Protein AF-A0A6H9UVW1-F1 (afdb_monomer_lite)

Foldseek 3Di:
DKFKAFPVPRDTFFDQAAEDADWPDDPPPPLDQDPVNDLFAEARDDARYKYQFPDDAPDQDPLQATGRWIKHQPVRTPQKDFDPPCVQFDADATGQLNSDQGIAHPVRHRFWRAHGGSRHHGIITGHCVGMDIDDDD

Secondary structure (DSSP, 8-state):
-EEEEETTT--B-BS-BEEESSPPPPP----PPPTT---S--BSS-TTEEEE--SPTT-B-TT--B-SEEEE-GGGB-S-EE-S-GGGG--SSS--STTS--EE-TTS-EEEEEE--TTS-BEEEEETTTEEEEE--

Organism: NCBI:txid2615112

pLDDT: mean 85.27, std 13.57, range [50.69, 97.69]

Radius of gyration: 14.16 Å; chains: 1; bounding box: 34×30×39 Å

Sequence (137 aa):
MNVLRCTACGRRLTEPVRLLDEMPGFPPADWLPDPGGNRQGPPSVPRGTYVADPLPHGTYTADSLPHGTYVLHPDDVVDIAPHSDVQRLLGCCGPSGHNGINHVCPCGAEVAIVTADCCSRYETRLVRDAVRAEAAP

Structure (mmCIF, N/CA/C/O backbone):
data_AF-A0A6H9UVW1-F1
#
_entry.id   AF-A0A6H9UVW1-F1
#
loop_
_atom_site.group_PDB
_atom_site.id
_atom_site.type_symbol
_atom_site.label_atom_id
_atom_site.label_alt_id
_atom_site.label_comp_id
_atom_site.label_asym_id
_atom_site.label_entity_id
_atom_site.label_seq_id
_atom_site.pdbx_PDB_ins_code
_atom_site.Cartn_x
_atom_site.Cartn_y
_atom_site.Cartn_z
_atom_site.occupancy
_atom_site.B_iso_or_equiv
_atom_site.auth_seq_id
_atom_site.auth_comp_id
_atom_site.auth_asym_id
_atom_site.auth_atom_id
_atom_site.pdbx_PDB_model_num
ATOM 1 N N . MET A 1 1 ? 9.181 -8.316 13.646 1.00 89.06 1 MET A N 1
ATOM 2 C CA . MET A 1 1 ? 8.316 -8.295 12.446 1.00 89.06 1 MET A CA 1
ATOM 3 C C . MET A 1 1 ? 7.126 -7.418 12.759 1.00 89.06 1 MET A C 1
ATOM 5 O O . MET A 1 1 ? 6.743 -7.376 13.921 1.00 89.06 1 MET A O 1
ATOM 9 N N . ASN A 1 2 ? 6.563 -6.739 11.766 1.00 94.75 2 ASN A N 1
ATOM 10 C CA . AS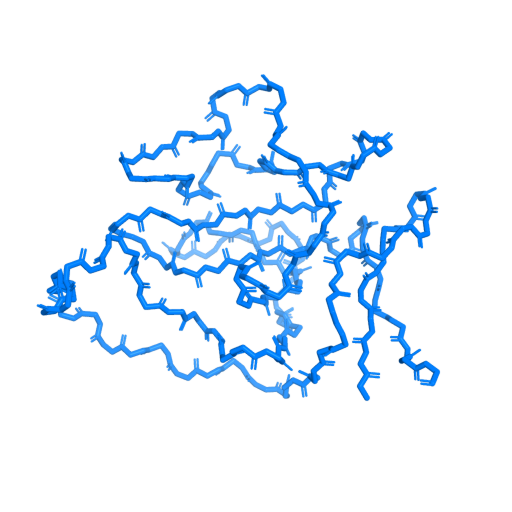N A 1 2 ? 5.425 -5.846 11.940 1.00 94.75 2 ASN A CA 1
ATOM 11 C C . ASN A 1 2 ? 4.260 -6.293 11.061 1.00 94.75 2 ASN A C 1
ATOM 13 O O . ASN A 1 2 ? 4.458 -6.882 10.003 1.00 94.75 2 ASN A O 1
ATOM 17 N N . VAL A 1 3 ? 3.046 -6.001 11.503 1.00 96.31 3 VAL A N 1
ATOM 18 C CA . VAL A 1 3 ? 1.821 -6.171 10.728 1.00 96.31 3 VAL A CA 1
ATOM 19 C C . VAL A 1 3 ? 1.203 -4.797 10.545 1.00 96.31 3 VAL A C 1
ATOM 21 O O . VAL A 1 3 ? 1.008 -4.067 11.518 1.00 96.31 3 VAL A O 1
ATOM 24 N N . LEU A 1 4 ? 0.898 -4.434 9.302 1.00 96.19 4 LEU A N 1
ATOM 25 C CA . LEU A 1 4 ? 0.247 -3.168 9.008 1.00 96.19 4 LEU A CA 1
ATOM 26 C C . LEU A 1 4 ? -1.266 -3.368 9.042 1.00 96.19 4 LEU A C 1
ATOM 28 O O . LEU A 1 4 ? -1.805 -4.321 8.471 1.00 96.19 4 LEU A O 1
ATOM 32 N N . ARG A 1 5 ? -1.957 -2.483 9.760 1.00 97.56 5 ARG A N 1
ATOM 33 C CA . ARG A 1 5 ? -3.400 -2.568 9.991 1.00 97.56 5 ARG A CA 1
ATOM 34 C C . ARG A 1 5 ? -4.107 -1.288 9.602 1.00 97.56 5 ARG A C 1
ATOM 36 O O . ARG A 1 5 ? -3.604 -0.195 9.853 1.00 97.56 5 ARG A O 1
ATOM 43 N N . CYS A 1 6 ? -5.318 -1.440 9.083 1.00 97.38 6 CYS A N 1
ATOM 44 C CA . CYS A 1 6 ? -6.237 -0.333 8.877 1.00 97.38 6 CYS A CA 1
ATOM 45 C C . CYS A 1 6 ? -6.546 0.346 10.220 1.00 97.38 6 CYS A C 1
ATOM 47 O O . CYS A 1 6 ? -6.966 -0.315 11.174 1.00 97.38 6 CYS A O 1
ATOM 49 N N . THR A 1 7 ? -6.381 1.665 10.298 1.00 96.69 7 THR A N 1
ATOM 50 C CA . THR A 1 7 ? -6.671 2.436 11.514 1.00 96.69 7 THR A CA 1
ATOM 51 C C . THR A 1 7 ? -8.168 2.505 11.805 1.00 96.69 7 THR A C 1
ATOM 53 O O . THR A 1 7 ? -8.546 2.498 12.974 1.00 96.69 7 THR A O 1
ATOM 56 N N . ALA A 1 8 ? -9.010 2.479 10.765 1.00 96.50 8 ALA A N 1
ATOM 57 C CA . ALA A 1 8 ? -10.463 2.587 10.884 1.00 96.50 8 ALA A CA 1
ATOM 58 C C . ALA A 1 8 ? -11.143 1.318 11.430 1.00 96.50 8 ALA A C 1
ATOM 60 O O . ALA A 1 8 ? -12.084 1.421 12.209 1.00 96.50 8 ALA A O 1
ATOM 61 N N . CYS A 1 9 ? -10.692 0.121 11.032 1.00 96.75 9 CYS A N 1
ATOM 62 C CA . CYS A 1 9 ? -11.343 -1.140 11.429 1.00 96.75 9 CYS A CA 1
ATOM 63 C C . CYS A 1 9 ? -10.417 -2.175 12.088 1.00 96.75 9 CYS A C 1
ATOM 65 O O . CYS A 1 9 ? -10.879 -3.238 12.493 1.00 96.75 9 CYS A O 1
ATOM 67 N N . GLY A 1 10 ? -9.108 -1.914 12.173 1.00 95.25 10 GLY A N 1
ATOM 68 C CA . GLY A 1 10 ? -8.124 -2.836 12.757 1.00 95.25 10 GLY A CA 1
ATOM 69 C C . GLY A 1 10 ? -7.796 -4.065 11.899 1.00 95.25 10 GLY A C 1
ATOM 70 O O . GLY A 1 10 ? -7.020 -4.927 12.330 1.00 95.25 10 GLY A O 1
ATOM 71 N N . ARG A 1 11 ? -8.361 -4.166 10.687 1.00 95.94 11 ARG A N 1
ATOM 72 C CA . ARG A 1 11 ? -8.075 -5.270 9.768 1.00 95.94 11 ARG A CA 1
ATOM 73 C C . ARG A 1 11 ? -6.601 -5.274 9.391 1.00 95.94 11 ARG A C 1
ATOM 75 O O . ARG A 1 11 ? -6.007 -4.231 9.130 1.00 95.94 11 ARG A O 1
ATOM 82 N N . ARG A 1 12 ? -6.032 -6.471 9.394 1.00 96.00 12 ARG A N 1
ATOM 83 C CA . ARG A 1 12 ? -4.689 -6.752 8.908 1.00 96.00 12 ARG A CA 1
ATOM 84 C C . ARG A 1 12 ? -4.656 -6.554 7.397 1.00 96.00 12 ARG A C 1
ATOM 86 O O . ARG A 1 12 ? -5.480 -7.137 6.711 1.00 96.00 12 ARG A O 1
ATOM 93 N N . LEU A 1 13 ? -3.725 -5.731 6.929 1.00 96.56 13 LEU A N 1
ATOM 94 C CA . LEU A 1 13 ? -3.535 -5.419 5.513 1.00 96.56 13 LEU A CA 1
ATOM 95 C C . LEU A 1 13 ? -2.252 -6.030 4.952 1.00 96.56 13 LEU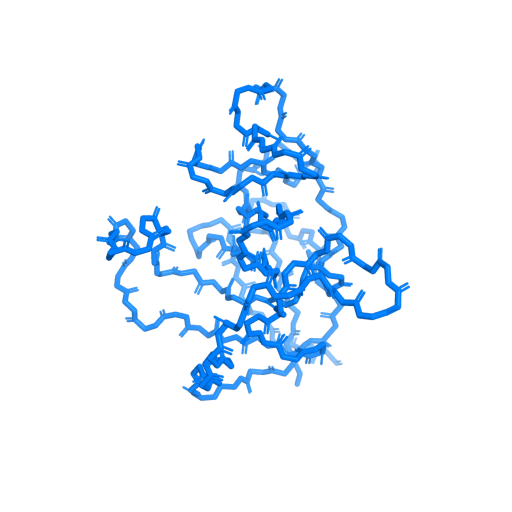 A C 1
ATOM 97 O O . LEU A 1 13 ? -1.987 -5.901 3.767 1.00 96.56 13 LEU A O 1
ATOM 101 N N . THR A 1 14 ? -1.421 -6.656 5.785 1.00 96.50 14 THR A N 1
ATOM 102 C CA . THR A 1 14 ? -0.185 -7.302 5.334 1.00 96.50 14 THR A CA 1
ATOM 103 C C . THR A 1 14 ? 0.056 -8.611 6.064 1.00 96.50 14 THR A C 1
ATOM 105 O O . THR A 1 14 ? -0.317 -8.770 7.235 1.00 96.50 14 THR A O 1
ATOM 108 N N . GLU A 1 15 ? 0.783 -9.517 5.417 1.00 92.75 15 GLU A N 1
ATOM 109 C CA . GLU A 1 15 ? 1.519 -10.556 6.139 1.00 92.75 15 GLU A CA 1
ATOM 110 C C . GLU A 1 15 ? 2.595 -9.922 7.064 1.00 92.75 15 GLU A C 1
ATOM 112 O O . GLU A 1 15 ? 2.809 -8.702 7.005 1.00 92.75 15 GLU A O 1
ATOM 117 N N . PRO A 1 16 ? 3.235 -10.652 8.006 1.00 94.38 16 PRO A N 1
ATOM 118 C CA . PRO A 1 16 ? 4.256 -10.057 8.859 1.00 94.38 16 PRO A CA 1
ATOM 119 C C . PRO A 1 16 ? 5.452 -9.648 7.995 1.00 94.38 16 PRO A C 1
ATOM 121 O O . PRO A 1 16 ? 6.083 -10.489 7.358 1.00 94.38 16 PRO A O 1
ATOM 124 N N . VAL A 1 17 ? 5.785 -8.362 8.008 1.00 96.31 17 VAL A N 1
ATOM 125 C CA . VAL A 1 17 ? 6.851 -7.759 7.200 1.00 96.31 17 VAL A CA 1
ATOM 126 C C . VAL A 1 17 ? 7.933 -7.143 8.083 1.00 96.31 17 VAL A C 1
ATOM 128 O O . VAL A 1 17 ? 7.691 -6.716 9.216 1.00 96.31 17 VAL A O 1
ATOM 131 N N . ARG A 1 18 ? 9.170 -7.123 7.592 1.00 96.56 18 ARG A N 1
ATOM 132 C CA . ARG A 1 18 ? 10.323 -6.535 8.280 1.00 96.56 18 ARG A CA 1
ATOM 133 C C . ARG A 1 18 ? 10.524 -5.088 7.835 1.00 96.56 18 ARG A C 1
ATOM 135 O O . ARG A 1 18 ? 10.582 -4.831 6.638 1.00 96.56 18 ARG A O 1
ATOM 142 N N . LEU A 1 19 ? 10.679 -4.169 8.786 1.00 95.75 19 LEU A N 1
ATOM 143 C CA . LEU A 1 19 ? 11.066 -2.791 8.480 1.00 95.75 19 LEU A CA 1
ATOM 144 C C . LEU A 1 19 ? 12.507 -2.757 7.955 1.00 95.75 19 LEU A C 1
ATOM 146 O O . LEU A 1 19 ? 13.385 -3.395 8.537 1.00 95.75 19 LEU A O 1
ATOM 150 N N . LEU A 1 20 ? 12.727 -2.017 6.874 1.00 94.00 20 LEU A N 1
ATOM 151 C CA . LEU A 1 20 ? 14.045 -1.609 6.399 1.00 94.00 20 LEU A CA 1
ATOM 152 C C . LEU A 1 20 ? 14.282 -0.144 6.770 1.00 94.00 20 LEU A C 1
ATOM 154 O O . LEU A 1 20 ? 13.366 0.675 6.664 1.00 94.00 20 LEU A O 1
ATOM 158 N N . ASP A 1 21 ? 15.511 0.166 7.177 1.00 88.81 21 ASP A N 1
ATOM 159 C CA . ASP A 1 21 ? 15.903 1.522 7.578 1.00 88.81 21 ASP A CA 1
ATOM 160 C C . ASP A 1 21 ? 15.984 2.473 6.376 1.00 88.81 21 ASP A C 1
ATOM 162 O O . ASP A 1 21 ? 15.659 3.653 6.486 1.00 88.81 21 ASP A O 1
ATOM 166 N N . GLU A 1 22 ? 16.371 1.946 5.213 1.00 87.00 22 GLU A N 1
ATOM 167 C CA . GLU A 1 22 ? 16.559 2.714 3.986 1.00 87.00 22 GLU A CA 1
ATOM 168 C C . GLU A 1 22 ? 15.860 2.051 2.799 1.00 87.00 22 GLU A C 1
ATOM 170 O O . GLU A 1 22 ? 15.726 0.825 2.721 1.00 87.00 22 GLU A O 1
ATOM 175 N N . MET A 1 23 ? 15.424 2.886 1.853 1.00 84.69 23 MET A N 1
ATOM 176 C CA . MET A 1 23 ? 14.906 2.417 0.574 1.00 84.69 23 MET A CA 1
ATOM 177 C C . MET A 1 23 ? 16.039 1.747 -0.212 1.00 84.69 23 MET A C 1
ATOM 179 O O . MET A 1 23 ? 17.070 2.390 -0.432 1.00 84.69 23 MET A O 1
ATOM 183 N N . PRO A 1 24 ? 15.868 0.499 -0.679 1.00 83.56 24 PRO A N 1
ATOM 184 C CA . PRO A 1 24 ? 16.823 -0.113 -1.586 1.00 83.56 24 PRO A CA 1
ATOM 185 C C . PRO A 1 24 ? 17.035 0.764 -2.822 1.00 83.56 24 PRO A C 1
ATOM 187 O O . PRO A 1 24 ? 16.098 1.381 -3.337 1.00 83.56 24 PRO A O 1
ATOM 190 N N . GLY A 1 25 ? 18.270 0.802 -3.321 1.00 74.25 25 GLY A N 1
ATOM 191 C CA . GLY A 1 25 ? 18.551 1.436 -4.603 1.00 74.25 25 GLY A CA 1
ATOM 192 C C . GLY A 1 25 ? 17.673 0.810 -5.683 1.00 74.25 25 GLY A C 1
ATOM 193 O O . GLY A 1 25 ? 17.678 -0.408 -5.859 1.00 74.25 25 GLY A O 1
ATOM 194 N N . PHE A 1 26 ? 16.902 1.638 -6.387 1.00 66.31 26 PHE A N 1
ATOM 195 C CA . PHE A 1 26 ? 16.088 1.149 -7.490 1.00 66.31 26 PHE A CA 1
ATOM 196 C C . PHE A 1 26 ? 17.027 0.684 -8.610 1.00 66.31 26 PHE A C 1
ATOM 198 O O . PHE A 1 26 ? 17.936 1.444 -8.970 1.00 66.31 26 PHE A O 1
ATOM 205 N N . PRO A 1 27 ? 16.865 -0.541 -9.144 1.00 60.53 27 PRO A N 1
ATOM 206 C CA . PRO A 1 27 ? 17.717 -1.000 -10.226 1.00 60.53 27 PRO A CA 1
ATOM 207 C C . PRO A 1 27 ? 17.599 -0.026 -11.408 1.00 60.53 27 PRO A C 1
ATOM 209 O O . PRO A 1 27 ? 16.506 0.493 -11.660 1.00 60.53 27 PRO A O 1
ATOM 212 N N . PRO A 1 28 ? 18.701 0.265 -12.123 1.00 55.44 28 PRO A N 1
ATOM 213 C CA . PRO A 1 28 ? 18.626 1.059 -13.338 1.00 55.44 28 PRO A CA 1
ATOM 214 C C . PRO A 1 28 ? 17.681 0.340 -14.297 1.00 55.44 28 PRO A C 1
ATOM 216 O O . PRO A 1 28 ? 17.967 -0.769 -14.740 1.00 55.44 28 PRO A O 1
ATOM 219 N N . ALA A 1 29 ? 16.524 0.944 -14.550 1.00 54.44 29 ALA A N 1
ATOM 220 C CA . ALA A 1 29 ? 15.536 0.366 -15.434 1.00 54.44 29 ALA A CA 1
ATOM 221 C C . ALA A 1 29 ? 16.073 0.454 -16.867 1.00 54.44 29 ALA A C 1
ATOM 223 O O . ALA A 1 29 ? 16.076 1.518 -17.482 1.00 54.44 29 ALA A O 1
ATOM 224 N N . ASP A 1 30 ? 16.527 -0.674 -17.399 1.00 55.25 30 ASP A N 1
ATOM 225 C CA . ASP A 1 30 ? 16.636 -0.884 -18.841 1.00 55.25 30 ASP A CA 1
ATOM 226 C C . ASP A 1 30 ? 15.243 -1.008 -19.492 1.00 55.25 30 ASP A C 1
ATOM 228 O O . ASP A 1 30 ? 15.145 -1.029 -20.718 1.00 55.25 30 ASP A O 1
ATOM 232 N N . TRP A 1 31 ? 14.170 -1.033 -18.676 1.00 56.16 31 TRP A N 1
ATOM 233 C CA . TRP A 1 31 ? 12.757 -1.183 -19.061 1.00 56.16 31 TRP A CA 1
ATOM 234 C C . TRP A 1 31 ? 12.531 -2.353 -20.021 1.00 56.16 31 TRP A C 1
ATOM 236 O O . TRP A 1 31 ? 11.544 -2.388 -20.760 1.00 56.16 31 TRP A O 1
ATOM 246 N N . LEU A 1 32 ? 13.462 -3.308 -20.026 1.00 51.72 32 LEU A N 1
ATOM 247 C CA . LEU A 1 32 ? 13.351 -4.501 -20.828 1.00 51.72 32 LEU A CA 1
ATOM 248 C C . LEU A 1 32 ? 12.255 -5.356 -20.188 1.00 51.72 32 LEU A C 1
ATOM 250 O O . LEU A 1 32 ? 12.281 -5.566 -18.972 1.00 51.72 32 LEU A O 1
ATOM 254 N N . PRO A 1 33 ? 11.271 -5.831 -20.973 1.00 51.66 33 PRO A N 1
ATOM 255 C CA . PRO A 1 33 ? 10.337 -6.819 -20.471 1.00 51.66 33 PRO A CA 1
ATOM 256 C C . PRO A 1 33 ? 11.141 -7.983 -19.901 1.00 51.66 33 PRO A C 1
ATOM 258 O O . PRO A 1 33 ? 12.112 -8.423 -20.524 1.00 51.66 33 PRO A O 1
ATOM 261 N N . ASP A 1 34 ? 10.750 -8.450 -18.715 1.00 53.47 34 ASP A N 1
ATOM 262 C CA . ASP A 1 34 ? 11.367 -9.615 -18.092 1.00 53.47 34 ASP A CA 1
ATOM 263 C C . ASP A 1 34 ? 11.493 -10.737 -19.144 1.00 53.47 34 ASP A C 1
ATOM 265 O O . ASP A 1 34 ? 10.493 -11.065 -19.794 1.00 53.47 34 ASP A O 1
ATOM 269 N N . PRO A 1 35 ? 12.685 -11.336 -19.343 1.00 50.69 35 PRO A N 1
ATOM 270 C CA . PRO A 1 35 ? 12.862 -12.465 -20.254 1.00 50.69 35 PRO A CA 1
ATOM 271 C C . PRO A 1 35 ? 11.913 -13.638 -19.959 1.00 50.69 35 PRO A C 1
ATOM 273 O O . PRO A 1 35 ? 11.632 -14.435 -20.854 1.00 50.69 35 PRO A O 1
ATOM 276 N N . GLY A 1 36 ? 11.400 -13.737 -18.725 1.00 57.22 36 GLY A N 1
ATOM 277 C CA . GLY A 1 36 ? 10.357 -14.679 -18.304 1.00 57.22 36 GLY A CA 1
ATOM 278 C C . GLY A 1 36 ? 8.928 -14.323 -18.742 1.00 57.22 36 GLY A C 1
ATOM 279 O O . GLY A 1 36 ? 8.005 -15.099 -18.494 1.00 57.22 36 GLY A O 1
ATOM 280 N N . GLY A 1 37 ? 8.723 -13.185 -19.412 1.00 57.78 37 GLY A N 1
ATOM 281 C CA . GLY A 1 37 ? 7.422 -12.704 -19.877 1.00 57.78 37 GLY A CA 1
ATOM 282 C C . GLY A 1 37 ? 6.609 -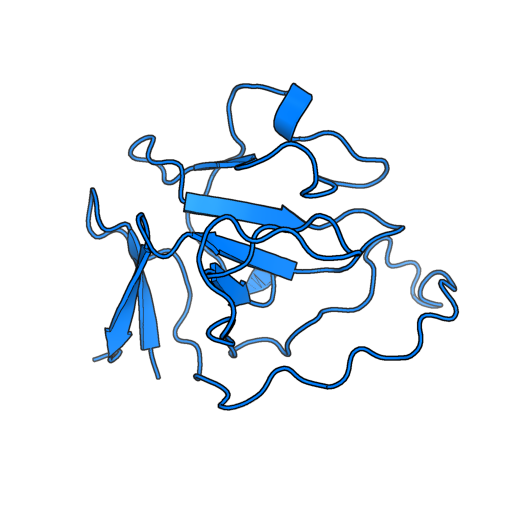11.955 -18.819 1.00 57.78 37 GLY A C 1
ATOM 283 O O . GLY A 1 37 ? 5.427 -11.682 -19.057 1.00 57.78 37 GLY A O 1
ATOM 284 N N . ASN A 1 38 ? 7.197 -11.622 -17.662 1.00 60.66 38 ASN A N 1
ATOM 285 C CA . ASN A 1 38 ? 6.490 -10.861 -16.642 1.00 60.66 38 ASN A CA 1
ATOM 286 C C . ASN A 1 38 ? 6.192 -9.431 -17.130 1.00 60.66 38 ASN A C 1
ATOM 288 O O . ASN A 1 38 ? 7.059 -8.724 -17.643 1.00 60.66 38 ASN A O 1
ATOM 292 N N . ARG A 1 39 ? 4.936 -9.003 -16.970 1.00 66.00 39 ARG A N 1
ATOM 293 C CA . ARG A 1 39 ? 4.441 -7.673 -17.369 1.00 66.00 39 ARG A CA 1
ATOM 294 C C . ARG A 1 39 ? 4.502 -6.665 -16.221 1.00 66.00 39 ARG A C 1
ATOM 296 O O . ARG A 1 39 ? 3.778 -5.682 -16.243 1.00 66.00 39 ARG A O 1
ATOM 303 N N . GLN A 1 40 ? 5.278 -6.941 -15.185 1.00 74.12 40 GLN A N 1
ATOM 304 C CA . GLN A 1 40 ? 5.408 -6.089 -14.009 1.00 74.12 40 GLN A CA 1
ATOM 305 C C . GLN A 1 40 ? 6.793 -5.453 -14.042 1.00 74.12 40 GLN A C 1
ATOM 307 O O . GLN A 1 40 ? 7.769 -6.133 -14.360 1.00 74.12 40 GLN A O 1
ATOM 312 N N . GLY A 1 41 ? 6.888 -4.165 -13.714 1.00 74.19 41 GLY A N 1
ATOM 313 C CA . GLY A 1 41 ? 8.194 -3.546 -13.516 1.00 74.19 41 GLY A CA 1
ATOM 314 C C . GLY A 1 41 ? 8.927 -4.096 -12.286 1.00 74.19 41 GLY A C 1
ATOM 315 O O . GLY A 1 41 ? 8.393 -4.921 -11.539 1.00 74.19 41 GLY A O 1
ATOM 316 N N . PRO A 1 42 ? 10.170 -3.657 -12.042 1.00 79.19 42 PRO A N 1
ATOM 317 C CA . PRO A 1 42 ? 10.941 -4.155 -10.914 1.00 79.19 42 PRO A CA 1
ATOM 318 C C . PRO A 1 42 ? 10.334 -3.693 -9.575 1.00 79.19 42 PRO A C 1
ATOM 320 O O . PRO A 1 42 ? 9.869 -2.548 -9.462 1.00 79.19 42 PRO A O 1
ATOM 323 N N . PRO A 1 43 ? 10.342 -4.557 -8.543 1.00 87.06 43 PRO A N 1
ATOM 324 C CA . PRO A 1 43 ? 9.843 -4.194 -7.229 1.00 87.06 43 PRO A CA 1
ATOM 325 C C . PRO A 1 43 ? 10.768 -3.200 -6.529 1.00 87.06 43 PRO A C 1
ATOM 327 O O . PRO A 1 43 ? 11.987 -3.370 -6.527 1.00 87.06 43 PRO A O 1
ATOM 330 N N . SER A 1 44 ? 10.191 -2.184 -5.885 1.00 87.00 44 SER A N 1
ATOM 331 C CA . SER A 1 44 ? 10.976 -1.192 -5.128 1.00 87.00 44 SER A CA 1
ATOM 332 C C . SER A 1 44 ? 11.554 -1.743 -3.827 1.00 87.00 44 SER A C 1
ATOM 334 O O . SER A 1 44 ? 12.593 -1.274 -3.368 1.00 87.00 44 SER A O 1
ATOM 336 N N . VAL A 1 45 ? 10.888 -2.729 -3.221 1.00 91.06 45 VAL A N 1
ATOM 337 C CA . VAL A 1 45 ? 11.355 -3.404 -2.006 1.00 91.06 45 VAL A CA 1
ATOM 338 C C . VAL A 1 45 ? 11.198 -4.925 -2.138 1.00 91.06 45 VAL A C 1
ATOM 340 O O . VAL A 1 45 ? 10.258 -5.387 -2.792 1.00 91.06 45 VAL A O 1
ATOM 343 N N . PRO A 1 46 ? 12.087 -5.730 -1.528 1.00 92.06 46 PRO A N 1
ATOM 344 C CA . PRO A 1 46 ? 11.936 -7.182 -1.489 1.00 92.06 46 PRO A CA 1
ATOM 345 C C . PRO A 1 46 ? 10.663 -7.623 -0.759 1.00 92.06 46 PRO A C 1
ATOM 347 O O . PRO A 1 46 ? 10.202 -6.959 0.172 1.00 92.06 46 PRO A O 1
ATOM 350 N N . ARG A 1 47 ? 10.155 -8.806 -1.115 1.00 94.19 47 ARG A N 1
ATOM 351 C CA . ARG A 1 47 ? 9.057 -9.462 -0.388 1.00 94.19 47 ARG A CA 1
ATOM 352 C C . ARG A 1 47 ? 9.395 -9.677 1.086 1.00 94.19 47 ARG A C 1
ATOM 354 O O . ARG A 1 47 ? 10.553 -9.902 1.446 1.00 94.19 47 ARG A O 1
ATOM 361 N N . GLY A 1 48 ? 8.375 -9.659 1.932 1.00 95.56 48 GLY A N 1
ATOM 362 C CA . GLY A 1 48 ? 8.491 -9.759 3.381 1.00 95.56 48 GLY A CA 1
ATOM 363 C C . GLY A 1 48 ? 9.111 -8.521 4.032 1.00 95.56 48 GLY A C 1
ATOM 364 O O . GLY A 1 48 ? 9.492 -8.585 5.204 1.00 95.56 48 GLY A O 1
ATOM 365 N N . THR A 1 49 ? 9.248 -7.406 3.308 1.00 95.88 49 THR A N 1
ATOM 366 C CA . THR A 1 49 ? 9.847 -6.173 3.830 1.00 95.88 49 THR A CA 1
ATOM 367 C C . THR A 1 49 ? 9.006 -4.944 3.516 1.00 95.88 49 THR A C 1
ATOM 369 O O . THR A 1 49 ? 8.191 -4.943 2.597 1.00 95.88 49 THR A O 1
ATOM 372 N N . TYR A 1 50 ? 9.194 -3.889 4.302 1.00 96.06 50 TYR A N 1
ATOM 373 C CA . TYR A 1 50 ? 8.613 -2.588 4.016 1.00 96.06 50 TYR A CA 1
ATOM 374 C C . TYR A 1 50 ? 9.561 -1.460 4.401 1.00 96.06 50 TYR A C 1
ATOM 376 O O . TYR A 1 50 ? 10.377 -1.604 5.312 1.00 96.06 50 TYR A O 1
ATOM 384 N N . VAL A 1 51 ? 9.409 -0.322 3.733 1.00 94.75 51 VAL A N 1
ATOM 385 C CA . VAL A 1 51 ? 10.128 0.918 4.038 1.00 94.75 51 VAL A CA 1
ATOM 386 C C . VAL A 1 51 ? 9.125 1.966 4.487 1.00 94.75 51 VAL A C 1
ATOM 388 O O . VAL A 1 51 ? 8.062 2.142 3.890 1.00 94.75 51 VAL A O 1
ATOM 391 N N . ALA A 1 52 ? 9.469 2.689 5.543 1.00 92.62 52 ALA A N 1
ATOM 392 C CA . ALA A 1 52 ? 8.776 3.909 5.900 1.00 92.62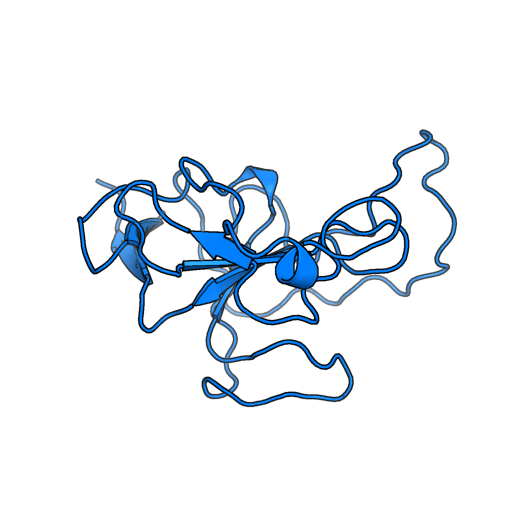 52 ALA A CA 1
ATOM 393 C C . ALA A 1 52 ? 9.354 5.062 5.055 1.00 92.62 52 ALA A C 1
ATOM 395 O O . ALA A 1 52 ? 10.415 5.577 5.382 1.00 92.62 52 ALA A O 1
ATOM 396 N N . ASP A 1 53 ? 8.648 5.488 3.997 1.00 86.75 53 ASP A N 1
ATOM 397 C CA . ASP A 1 53 ? 9.022 6.667 3.196 1.00 86.75 53 ASP A CA 1
ATOM 398 C C . ASP A 1 53 ? 9.316 7.894 4.097 1.00 86.75 53 ASP A C 1
ATOM 400 O O . ASP A 1 53 ? 8.432 8.321 4.852 1.00 86.75 53 ASP A O 1
ATOM 404 N N . PRO A 1 54 ? 10.546 8.433 4.096 1.00 78.81 54 PRO A N 1
ATOM 405 C CA . PRO A 1 54 ? 10.935 9.497 5.016 1.00 78.81 54 PRO A CA 1
ATOM 406 C C . PRO A 1 54 ? 10.327 10.857 4.654 1.00 78.81 54 PRO A C 1
ATOM 408 O O . PRO A 1 54 ? 10.310 11.755 5.497 1.00 78.81 54 PRO A O 1
ATOM 411 N N . LEU A 1 55 ? 9.845 11.037 3.421 1.00 78.62 55 LEU A N 1
ATOM 412 C CA . LEU A 1 55 ? 9.281 12.307 2.978 1.00 78.62 55 LEU A CA 1
ATOM 413 C C . LEU A 1 55 ? 7.873 12.528 3.571 1.00 78.62 55 LEU A C 1
ATOM 415 O O . LEU A 1 55 ? 7.154 11.559 3.819 1.00 78.62 55 LEU A O 1
ATOM 419 N N . PRO A 1 56 ? 7.445 13.783 3.817 1.00 66.62 56 PRO A N 1
ATOM 420 C CA . PRO A 1 56 ? 6.122 14.069 4.373 1.00 66.62 56 PRO A CA 1
ATOM 421 C C . PRO A 1 56 ? 4.975 13.613 3.464 1.00 66.62 56 PRO A C 1
ATOM 423 O O . PRO A 1 56 ? 5.090 13.658 2.235 1.00 66.62 56 PRO A O 1
ATOM 426 N N . HIS A 1 57 ? 3.841 13.253 4.074 1.00 64.69 57 HIS A N 1
ATOM 427 C CA . HIS A 1 57 ? 2.619 12.913 3.345 1.00 64.69 57 HIS A CA 1
ATOM 428 C C . HIS A 1 57 ? 2.168 14.054 2.423 1.00 64.69 57 HIS A C 1
ATOM 430 O O . HIS A 1 57 ? 2.241 15.224 2.795 1.00 64.69 57 HIS A O 1
ATOM 436 N N . GLY A 1 58 ? 1.725 13.715 1.209 1.00 59.00 58 GLY A N 1
ATOM 437 C CA . GLY A 1 58 ? 1.303 14.697 0.204 1.00 59.00 58 GLY A CA 1
ATOM 438 C C . GLY A 1 58 ? 2.448 15.422 -0.511 1.00 59.00 58 GLY A C 1
ATOM 439 O O . GLY A 1 58 ? 2.182 16.274 -1.357 1.00 59.00 58 GLY A O 1
ATOM 440 N N . THR A 1 59 ? 3.710 15.082 -0.223 1.00 61.00 59 THR A N 1
ATOM 441 C CA . THR A 1 59 ? 4.818 15.445 -1.115 1.00 61.00 59 THR A CA 1
ATOM 442 C C . THR A 1 59 ? 4.696 14.596 -2.378 1.00 61.00 59 THR A C 1
ATOM 444 O O . THR A 1 59 ? 4.487 13.388 -2.277 1.00 61.00 59 THR A O 1
ATOM 447 N N . TYR A 1 60 ? 4.853 15.220 -3.542 1.00 63.19 60 TYR A N 1
ATOM 448 C CA . TYR A 1 60 ? 4.983 14.552 -4.836 1.00 63.19 60 TYR A CA 1
ATOM 449 C C . TYR A 1 60 ? 6.358 14.927 -5.389 1.00 63.19 60 TYR A C 1
ATOM 451 O O . TYR A 1 60 ? 6.637 16.118 -5.547 1.00 63.19 60 TYR A O 1
ATOM 459 N N . THR A 1 61 ? 7.243 13.954 -5.621 1.00 62.78 61 THR A N 1
ATOM 460 C CA . THR A 1 61 ? 8.528 14.232 -6.288 1.00 62.78 61 THR A CA 1
ATOM 461 C C . THR A 1 61 ? 8.423 13.995 -7.792 1.00 62.78 61 THR A C 1
ATOM 463 O O . THR A 1 61 ? 7.325 13.900 -8.336 1.00 62.78 61 THR A O 1
ATOM 466 N N . ALA A 1 62 ? 9.555 13.962 -8.501 1.00 60.00 62 ALA A N 1
ATOM 467 C CA . ALA A 1 62 ? 9.589 13.785 -9.953 1.00 60.00 62 ALA A CA 1
ATOM 468 C C . ALA A 1 62 ? 8.895 12.491 -10.427 1.00 60.00 62 ALA A C 1
ATOM 470 O O . ALA A 1 62 ? 8.498 12.405 -11.585 1.00 60.00 62 ALA A O 1
ATOM 471 N N . ASP A 1 63 ? 8.722 11.508 -9.539 1.00 61.41 63 ASP A N 1
ATOM 472 C CA . ASP A 1 63 ? 7.976 10.273 -9.787 1.00 61.41 63 ASP A CA 1
ATOM 473 C C . ASP A 1 63 ? 6.450 10.420 -9.628 1.00 61.41 63 ASP A C 1
ATOM 475 O O . ASP A 1 63 ? 5.719 9.487 -9.942 1.00 61.41 63 ASP A O 1
ATOM 479 N N . SER A 1 64 ? 5.956 11.583 -9.184 1.00 64.44 64 SER A N 1
ATOM 480 C CA . SER A 1 64 ? 4.532 11.901 -8.972 1.00 64.44 64 SER A CA 1
ATOM 481 C C . SER A 1 64 ? 3.790 10.928 -8.049 1.00 64.44 64 SER A C 1
ATOM 483 O O . SER A 1 64 ? 2.559 10.883 -8.052 1.00 64.44 64 SER A O 1
ATOM 485 N N . LEU A 1 65 ? 4.521 10.172 -7.229 1.00 66.69 65 LEU A N 1
ATOM 486 C CA . LEU A 1 65 ? 3.943 9.288 -6.228 1.00 66.69 65 LEU A CA 1
ATOM 487 C C . LEU A 1 65 ? 3.830 10.033 -4.896 1.00 66.69 65 LEU A C 1
ATOM 489 O O . LEU A 1 65 ? 4.714 10.817 -4.546 1.00 66.69 65 LEU A O 1
ATOM 493 N N . PRO A 1 66 ? 2.757 9.805 -4.128 1.00 70.19 66 PRO A N 1
ATOM 494 C CA . PRO A 1 66 ? 2.646 10.402 -2.815 1.00 70.19 66 PRO A CA 1
ATOM 495 C C . PRO A 1 66 ? 3.638 9.752 -1.853 1.00 70.19 66 PRO A C 1
ATOM 497 O O . PRO A 1 66 ? 3.766 8.525 -1.750 1.00 70.19 66 PRO A O 1
ATOM 500 N N . HIS A 1 67 ? 4.328 10.622 -1.134 1.00 77.94 67 HIS A N 1
ATOM 501 C CA . HIS A 1 67 ? 5.259 10.263 -0.080 1.00 77.94 67 HIS A CA 1
ATOM 502 C C . HIS A 1 67 ? 4.572 10.164 1.287 1.00 77.94 67 HIS A C 1
ATOM 504 O O . HIS A 1 67 ? 3.355 10.307 1.401 1.00 77.94 67 HIS A O 1
ATOM 510 N N . GLY A 1 68 ? 5.339 9.875 2.341 1.00 83.25 68 GLY A N 1
ATOM 511 C CA . GLY A 1 68 ? 4.804 9.684 3.692 1.00 83.25 68 GLY A CA 1
ATOM 512 C C . GLY A 1 68 ? 3.997 8.399 3.836 1.00 83.25 68 GLY A C 1
ATOM 513 O O . GLY A 1 68 ? 3.102 8.314 4.672 1.00 83.25 68 GLY A O 1
ATOM 514 N N . THR A 1 69 ? 4.301 7.398 3.015 1.00 91.81 69 THR A N 1
ATOM 515 C CA . THR A 1 69 ? 3.627 6.099 2.967 1.00 91.81 69 THR A CA 1
ATOM 516 C C . THR A 1 69 ? 4.493 4.997 3.581 1.00 91.81 69 THR A C 1
ATOM 518 O O . THR A 1 69 ? 5.657 5.203 3.947 1.00 91.81 69 THR A O 1
ATOM 521 N N . TYR A 1 70 ? 3.929 3.802 3.724 1.00 94.81 70 TYR A N 1
ATOM 522 C CA . TYR A 1 70 ? 4.707 2.570 3.829 1.00 94.81 70 TYR A CA 1
ATOM 523 C C . TYR A 1 70 ? 4.811 1.951 2.442 1.00 94.81 70 TYR A C 1
ATOM 525 O O . TYR A 1 70 ? 3.783 1.733 1.810 1.00 94.81 70 TYR A O 1
ATOM 533 N N . VAL A 1 71 ? 6.024 1.702 1.961 1.00 94.06 71 VAL A N 1
ATOM 534 C CA . VAL A 1 71 ? 6.275 1.090 0.651 1.00 94.06 71 VAL A CA 1
ATOM 535 C C . VAL A 1 71 ? 6.525 -0.397 0.853 1.00 94.06 71 VAL A C 1
ATOM 537 O O . VAL A 1 71 ? 7.399 -0.768 1.636 1.00 94.06 71 VAL A O 1
ATOM 540 N N . LEU A 1 72 ? 5.742 -1.230 0.173 1.00 95.50 72 LEU A N 1
ATOM 541 C CA . LEU A 1 72 ? 5.773 -2.688 0.260 1.00 95.50 72 LEU A CA 1
ATOM 542 C C . LEU A 1 72 ? 5.822 -3.310 -1.130 1.00 95.50 72 LEU A C 1
ATOM 544 O O . LEU A 1 72 ? 5.409 -2.701 -2.122 1.00 95.50 72 LEU A O 1
ATOM 548 N N . HIS A 1 73 ? 6.252 -4.566 -1.181 1.00 94.06 73 HIS A N 1
ATOM 549 C CA . HIS A 1 73 ? 5.989 -5.404 -2.335 1.00 94.06 73 HIS A CA 1
ATOM 550 C C . HIS A 1 73 ? 4.470 -5.661 -2.422 1.00 94.06 73 HIS A C 1
ATOM 552 O O . HIS A 1 73 ? 3.872 -6.001 -1.397 1.00 94.06 73 HIS A O 1
ATOM 558 N N . PRO A 1 74 ? 3.822 -5.537 -3.598 1.00 92.44 74 PRO A N 1
ATOM 559 C CA . PRO A 1 74 ? 2.370 -5.697 -3.715 1.00 92.44 74 PRO A CA 1
ATOM 560 C C . PRO A 1 74 ? 1.848 -7.019 -3.153 1.00 92.44 74 PRO A C 1
ATOM 562 O O . PRO A 1 74 ? 0.869 -7.034 -2.419 1.00 92.44 74 PRO A O 1
ATOM 565 N N . ASP A 1 75 ? 2.553 -8.118 -3.412 1.00 92.38 75 ASP A N 1
ATOM 566 C CA . ASP A 1 75 ? 2.149 -9.443 -2.933 1.00 92.38 75 ASP A CA 1
ATOM 567 C C . ASP A 1 75 ? 2.243 -9.653 -1.407 1.00 92.38 75 ASP A C 1
ATOM 569 O O . ASP A 1 75 ? 1.797 -10.689 -0.918 1.00 92.38 75 ASP A O 1
ATOM 573 N N . ASP A 1 76 ? 2.845 -8.728 -0.652 1.00 95.75 76 ASP A N 1
ATOM 574 C CA . ASP A 1 76 ? 2.829 -8.784 0.818 1.00 95.75 76 ASP A CA 1
ATOM 575 C C . ASP A 1 76 ? 1.566 -8.136 1.407 1.00 95.75 76 ASP A C 1
ATOM 577 O O . ASP A 1 76 ? 1.294 -8.269 2.607 1.00 95.75 76 ASP A O 1
ATOM 581 N N . VAL A 1 77 ? 0.805 -7.415 0.577 1.00 95.81 77 VAL A N 1
ATOM 582 C CA . VAL A 1 77 ? -0.428 -6.733 0.959 1.00 95.81 77 VAL A CA 1
ATOM 583 C C . VAL A 1 77 ? -1.607 -7.675 0.740 1.00 95.81 77 VAL A C 1
ATOM 585 O O . VAL A 1 77 ? -1.795 -8.247 -0.330 1.00 95.81 77 VAL A O 1
ATOM 588 N N . VAL A 1 78 ? -2.410 -7.839 1.784 1.00 94.69 78 VAL A N 1
ATOM 589 C CA . VAL A 1 78 ? -3.562 -8.740 1.831 1.00 94.69 78 VAL A CA 1
ATOM 590 C C . VAL A 1 78 ? -4.821 -7.956 2.177 1.00 94.69 78 VAL A C 1
ATOM 592 O O . VAL A 1 78 ? -4.753 -6.877 2.763 1.00 94.69 78 VAL A O 1
ATOM 595 N N . ASP A 1 79 ? -5.984 -8.512 1.839 1.00 93.38 79 ASP A N 1
ATOM 596 C CA . ASP A 1 79 ? -7.290 -7.974 2.234 1.00 93.38 79 ASP A CA 1
ATOM 597 C C . ASP A 1 79 ? -7.509 -6.492 1.869 1.00 93.38 79 ASP A C 1
ATOM 599 O O . ASP A 1 79 ? -8.091 -5.731 2.642 1.00 93.38 79 ASP A O 1
ATOM 603 N N . ILE A 1 80 ? -7.079 -6.085 0.673 1.00 95.94 80 ILE A N 1
ATOM 604 C CA . ILE A 1 80 ? -7.470 -4.820 0.036 1.00 95.94 80 ILE A CA 1
ATOM 605 C C . ILE A 1 80 ? -8.273 -5.101 -1.236 1.00 95.94 80 ILE A C 1
ATOM 607 O O . ILE A 1 80 ? -8.103 -6.134 -1.879 1.00 95.94 80 ILE A O 1
ATOM 611 N N . ALA A 1 81 ? -9.156 -4.178 -1.596 1.00 96.50 81 ALA A N 1
ATOM 612 C CA . ALA A 1 81 ? -9.987 -4.251 -2.790 1.00 96.50 81 ALA A CA 1
ATOM 613 C C . ALA A 1 81 ? -9.744 -3.028 -3.688 1.00 96.50 81 ALA A C 1
ATOM 615 O O . ALA A 1 81 ? -9.432 -1.955 -3.167 1.00 96.50 81 ALA A O 1
ATOM 616 N N . PRO A 1 82 ? -9.909 -3.148 -5.015 1.00 96.50 82 PRO A N 1
ATOM 617 C CA . PRO A 1 82 ? -9.861 -1.999 -5.911 1.00 96.50 82 PRO A CA 1
ATOM 618 C C . PRO A 1 82 ? -10.902 -0.941 -5.525 1.00 96.50 82 PRO A C 1
ATOM 620 O O . PRO A 1 82 ? -12.016 -1.264 -5.109 1.00 96.50 82 PRO A O 1
ATOM 623 N N . HIS A 1 83 ? -10.544 0.329 -5.679 1.00 96.69 83 HIS A N 1
ATOM 624 C CA . HIS A 1 83 ? -11.458 1.449 -5.490 1.00 96.69 83 HIS A CA 1
ATOM 625 C C . HIS A 1 83 ? -12.576 1.422 -6.554 1.00 96.69 83 HIS A C 1
ATOM 627 O O . HIS A 1 83 ? -12.355 1.013 -7.692 1.00 96.69 83 HIS A O 1
ATOM 633 N N . SER A 1 84 ? -13.786 1.864 -6.199 1.00 95.88 84 SER A N 1
ATOM 634 C CA . SER A 1 84 ? -14.954 1.830 -7.099 1.00 95.88 84 SER A CA 1
ATOM 635 C C . SER A 1 84 ? -14.864 2.825 -8.263 1.00 95.88 84 SER A C 1
ATOM 637 O O . SER A 1 84 ? -15.400 2.573 -9.340 1.00 95.88 84 SER A O 1
ATOM 639 N N . ASP A 1 85 ? -14.177 3.951 -8.058 1.00 95.56 85 ASP A N 1
ATOM 640 C CA . ASP A 1 85 ? -13.792 4.875 -9.128 1.00 95.56 85 ASP A CA 1
ATOM 641 C C . ASP A 1 85 ? -12.721 4.249 -10.032 1.00 95.56 85 ASP A C 1
ATOM 643 O O . ASP A 1 85 ? -11.529 4.230 -9.714 1.00 95.56 85 ASP A O 1
ATOM 647 N N . VAL A 1 86 ? -13.169 3.771 -11.190 1.00 92.88 86 VAL A N 1
ATOM 648 C CA . VAL A 1 86 ? -12.334 3.120 -12.203 1.00 92.88 86 VAL A CA 1
ATOM 649 C C . VAL A 1 86 ? -11.252 4.033 -12.783 1.00 92.88 86 VAL A C 1
ATOM 651 O O . VAL A 1 86 ? -10.245 3.526 -13.274 1.00 92.88 86 VAL A O 1
ATOM 654 N N . GLN A 1 87 ? -11.395 5.363 -12.699 1.00 94.00 87 GLN A N 1
ATOM 655 C CA . GLN A 1 87 ? -10.357 6.292 -13.165 1.00 94.00 87 GLN A CA 1
ATOM 656 C C . GLN A 1 87 ? -9.081 6.183 -12.318 1.00 94.00 87 GLN A C 1
ATOM 658 O O . GLN A 1 87 ? -7.972 6.410 -12.805 1.00 94.00 87 GLN A O 1
ATOM 663 N N . ARG A 1 88 ? -9.210 5.755 -11.058 1.00 92.94 88 ARG A N 1
ATOM 664 C CA . ARG A 1 88 ? -8.065 5.552 -10.160 1.00 92.94 88 ARG A CA 1
ATOM 665 C C . ARG A 1 88 ? -7.289 4.268 -10.445 1.00 92.94 88 ARG A C 1
ATOM 667 O O . ARG A 1 88 ? -6.153 4.116 -10.003 1.00 92.94 88 ARG A O 1
ATOM 674 N N . LEU A 1 89 ? -7.882 3.360 -11.215 1.00 92.50 89 LEU A N 1
ATOM 675 C CA . LEU A 1 89 ? -7.300 2.073 -11.590 1.00 92.50 89 LEU A CA 1
ATOM 676 C C . LEU A 1 89 ? -6.598 2.107 -12.956 1.00 92.50 89 LEU A C 1
ATOM 678 O O . LEU A 1 89 ? -6.130 1.070 -13.418 1.00 92.50 89 LEU A O 1
ATOM 682 N N . LEU A 1 90 ? -6.524 3.273 -13.610 1.00 90.44 90 LEU A N 1
ATOM 683 C CA . LEU A 1 90 ? -5.947 3.392 -14.948 1.00 90.44 90 LEU A CA 1
ATOM 684 C C . LEU A 1 90 ? -4.458 3.011 -14.988 1.00 90.44 90 LEU A C 1
ATOM 686 O O . LEU A 1 90 ? -3.650 3.459 -14.167 1.00 90.44 90 LEU A O 1
ATOM 690 N N . GLY A 1 91 ? -4.112 2.242 -16.017 1.00 86.50 91 GLY A N 1
ATOM 691 C CA . GLY A 1 91 ? -2.766 1.894 -16.467 1.00 86.50 91 GLY A CA 1
ATOM 692 C C . GLY A 1 91 ? -2.846 0.852 -17.589 1.00 86.50 91 GLY A C 1
ATOM 693 O O . GLY A 1 91 ? -3.943 0.415 -17.947 1.00 86.50 91 GLY A O 1
ATOM 694 N N . CYS A 1 92 ? -1.716 0.505 -18.204 1.00 84.31 92 CYS A N 1
ATOM 695 C CA . CYS A 1 92 ? -1.698 -0.373 -19.378 1.00 84.31 92 CYS A CA 1
ATOM 696 C C . CYS A 1 92 ? -1.911 -1.846 -18.998 1.00 84.31 92 CYS A C 1
ATOM 698 O O . CYS A 1 92 ? -2.795 -2.519 -19.530 1.00 84.31 92 CYS A O 1
ATOM 700 N N . CYS A 1 93 ? -1.108 -2.339 -18.055 1.00 83.56 93 CYS A N 1
ATOM 701 C CA . CYS A 1 93 ? -1.111 -3.735 -17.612 1.00 83.56 93 CYS A CA 1
ATOM 702 C C . CYS A 1 93 ? -1.711 -3.925 -16.207 1.00 83.56 93 CYS A C 1
ATOM 704 O O . CYS A 1 93 ? -2.041 -5.044 -15.818 1.00 83.56 93 CYS A O 1
ATOM 706 N N . GLY A 1 94 ? -1.869 -2.832 -15.467 1.00 88.12 94 GLY A N 1
ATOM 707 C CA . GLY A 1 94 ? -2.382 -2.768 -14.104 1.00 88.12 94 GLY A CA 1
ATOM 708 C C . GLY A 1 94 ? -2.419 -1.311 -13.637 1.00 88.12 94 GLY A C 1
ATOM 709 O O . GLY A 1 94 ? -2.083 -0.422 -14.421 1.00 88.12 94 GLY A O 1
ATOM 710 N N . PRO A 1 95 ? -2.820 -1.030 -12.388 1.00 90.94 95 PRO A N 1
ATOM 711 C CA . PRO A 1 95 ? -2.910 0.339 -11.895 1.00 90.94 95 PRO A CA 1
ATOM 712 C C . PRO A 1 95 ? -1.557 1.059 -11.943 1.00 90.94 95 PRO A C 1
ATOM 714 O O . PRO A 1 95 ? -0.550 0.540 -11.467 1.00 90.94 95 PRO A O 1
ATOM 717 N N . SER A 1 96 ? -1.535 2.275 -12.487 1.00 86.94 96 SER A N 1
ATOM 718 C CA . SER A 1 96 ? -0.308 3.080 -12.597 1.00 86.94 96 SER A CA 1
ATOM 719 C C . SER A 1 96 ? 0.081 3.808 -11.307 1.00 86.94 96 SER A C 1
ATOM 721 O O . SER A 1 96 ? 1.192 4.315 -11.213 1.00 86.94 96 SER A O 1
ATOM 723 N N . GLY A 1 97 ? -0.827 3.898 -10.330 1.00 87.81 97 GLY A N 1
ATOM 724 C CA . GLY A 1 97 ? -0.608 4.607 -9.064 1.00 87.81 97 GLY A CA 1
ATOM 725 C C . GLY A 1 97 ? -0.667 6.142 -9.142 1.00 87.81 97 GLY A C 1
ATOM 726 O O . GLY A 1 97 ? -0.639 6.796 -8.105 1.00 87.81 97 GLY A O 1
ATOM 727 N N . HIS A 1 98 ? -0.807 6.736 -10.335 1.00 84.75 98 HIS A N 1
ATOM 728 C CA . HIS A 1 98 ? -0.772 8.198 -10.517 1.00 84.75 98 HIS A CA 1
ATOM 729 C C . HIS A 1 98 ? -2.101 8.918 -10.240 1.00 84.75 98 HIS A C 1
ATOM 731 O O . HIS A 1 98 ? -2.118 10.127 -10.030 1.00 84.75 98 HIS A O 1
ATOM 737 N N . ASN A 1 99 ? -3.223 8.194 -10.210 1.00 87.25 99 ASN A N 1
ATOM 738 C CA . ASN A 1 99 ? -4.563 8.775 -10.053 1.00 87.25 99 ASN A CA 1
ATOM 739 C C . ASN A 1 99 ? -5.080 8.696 -8.603 1.00 87.25 99 ASN A C 1
ATOM 741 O O . ASN A 1 99 ? -6.273 8.509 -8.364 1.00 87.25 99 ASN A O 1
ATOM 745 N N . GLY A 1 100 ? -4.177 8.834 -7.629 1.00 88.00 100 GLY A N 1
ATOM 746 C CA . GLY A 1 100 ? -4.494 8.818 -6.200 1.00 88.00 100 GLY A CA 1
ATOM 747 C C . GLY A 1 100 ? -4.768 7.423 -5.628 1.00 88.00 100 GLY A C 1
ATOM 748 O O . GLY A 1 100 ? -4.402 6.404 -6.214 1.00 88.00 100 GLY A O 1
ATOM 749 N N . ILE A 1 101 ? -5.399 7.385 -4.445 1.00 92.88 101 ILE A N 1
ATOM 750 C CA . ILE A 1 101 ? -5.693 6.143 -3.712 1.00 92.88 101 ILE A CA 1
ATOM 751 C C . ILE A 1 101 ? -6.635 5.266 -4.526 1.00 92.88 101 ILE A C 1
ATOM 753 O O . ILE A 1 101 ? -7.784 5.629 -4.785 1.00 92.88 101 ILE A O 1
ATOM 757 N N . ASN A 1 102 ? -6.127 4.102 -4.917 1.00 94.50 102 ASN A N 1
ATOM 758 C CA . ASN A 1 102 ? -6.786 3.209 -5.856 1.00 94.50 102 ASN A CA 1
ATOM 759 C C . ASN A 1 102 ? -7.191 1.871 -5.234 1.00 94.50 102 ASN A C 1
ATOM 761 O O . ASN A 1 102 ? -7.848 1.076 -5.900 1.00 94.50 102 ASN A O 1
ATOM 765 N N . HIS A 1 103 ? -6.856 1.638 -3.964 1.00 96.62 103 HIS A N 1
ATOM 766 C CA . HIS A 1 103 ? -7.279 0.466 -3.213 1.00 96.62 103 HIS A CA 1
ATOM 767 C C . HIS A 1 103 ? -7.781 0.836 -1.814 1.00 96.62 103 HIS A C 1
ATOM 769 O O . HIS A 1 103 ? -7.243 1.705 -1.116 1.00 96.62 103 HIS A O 1
ATOM 775 N N . VAL A 1 104 ? -8.835 0.134 -1.409 1.00 97.69 104 VAL A N 1
ATOM 776 C CA . VAL A 1 104 ? -9.565 0.329 -0.160 1.00 97.69 104 VAL A CA 1
ATOM 777 C C . VAL 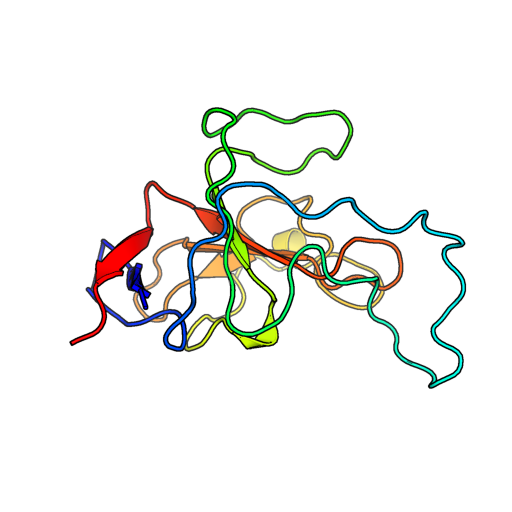A 1 104 ? -9.504 -0.923 0.708 1.00 97.69 104 VAL A C 1
ATOM 779 O O . VAL A 1 104 ? -9.420 -2.050 0.224 1.00 97.69 104 VAL A O 1
ATOM 782 N N . CYS A 1 105 ? -9.588 -0.736 2.017 1.00 97.69 105 CYS A N 1
ATOM 783 C CA . CYS A 1 105 ? -9.874 -1.811 2.952 1.00 97.69 105 CYS A CA 1
ATOM 784 C C . CYS A 1 105 ? -11.332 -2.279 2.746 1.00 97.69 105 CYS A C 1
ATOM 786 O O . CYS A 1 105 ? -12.178 -1.457 2.397 1.00 97.69 105 CYS A O 1
ATOM 788 N N . PRO A 1 106 ? -11.696 -3.537 3.063 1.00 95.62 106 PRO A N 1
ATOM 789 C CA . PRO A 1 106 ? -13.080 -4.017 3.017 1.00 95.62 106 PRO A CA 1
ATOM 790 C C . PRO A 1 106 ? -14.096 -3.196 3.827 1.00 95.62 106 PRO A C 1
ATOM 792 O O . PRO A 1 106 ? -15.293 -3.296 3.582 1.00 95.62 106 PRO A O 1
ATOM 795 N N . CYS A 1 107 ? -13.646 -2.383 4.789 1.00 95.88 107 CYS A N 1
ATOM 796 C CA . CYS A 1 107 ? -14.505 -1.443 5.511 1.00 95.88 107 CYS A CA 1
ATOM 797 C C . CYS A 1 107 ? -14.814 -0.152 4.727 1.00 95.88 107 CYS A C 1
ATOM 799 O O . CYS A 1 107 ? -15.561 0.684 5.225 1.00 95.88 107 CYS A O 1
ATOM 801 N N . GLY A 1 108 ? -14.223 0.033 3.544 1.00 95.38 108 GLY A N 1
ATOM 802 C CA . GLY A 1 108 ? -14.357 1.217 2.696 1.00 95.38 108 GLY A CA 1
ATOM 803 C C . GLY A 1 108 ? -13.275 2.282 2.892 1.00 95.38 108 GLY A C 1
ATOM 804 O O . GLY A 1 108 ? -13.266 3.261 2.156 1.00 95.38 108 GLY A O 1
ATOM 805 N N . ALA A 1 109 ? -12.355 2.119 3.849 1.00 96.25 109 ALA A N 1
ATOM 806 C CA . ALA A 1 109 ? -11.282 3.089 4.059 1.00 96.25 109 ALA A CA 1
ATOM 807 C C . ALA A 1 109 ? -10.278 3.074 2.896 1.00 96.25 109 ALA A C 1
ATOM 809 O O . ALA A 1 109 ? -9.779 2.015 2.521 1.00 96.25 109 ALA A O 1
ATOM 810 N N . GLU A 1 110 ? -9.945 4.248 2.373 1.00 95.50 110 GLU A N 1
ATOM 811 C CA . GLU A 1 110 ? -8.870 4.462 1.404 1.00 95.50 110 GLU A CA 1
ATOM 812 C C . GLU A 1 110 ? -7.509 4.223 2.073 1.00 95.50 110 GLU A C 1
ATOM 814 O O . GLU A 1 110 ? -7.113 4.973 2.962 1.00 95.50 110 GLU A O 1
ATOM 819 N N . VAL A 1 111 ? -6.810 3.146 1.695 1.00 96.06 111 VAL A N 1
ATOM 820 C CA . VAL A 1 111 ? -5.613 2.681 2.428 1.00 96.06 111 VAL A CA 1
ATOM 821 C C . VAL A 1 111 ? -4.369 2.533 1.569 1.00 96.06 111 VAL A C 1
ATOM 823 O O . VAL A 1 111 ? -3.275 2.503 2.130 1.00 96.06 111 VAL A O 1
ATOM 826 N N . ALA A 1 112 ? -4.501 2.416 0.246 1.00 95.19 112 ALA A N 1
ATOM 827 C CA . ALA A 1 112 ? -3.396 1.955 -0.583 1.00 95.19 112 ALA A CA 1
ATOM 828 C C . ALA A 1 112 ? -3.376 2.553 -1.992 1.00 95.19 112 ALA A C 1
ATOM 830 O O . ALA A 1 112 ? -4.401 2.687 -2.661 1.00 95.19 112 ALA A O 1
ATOM 831 N N . ILE A 1 113 ? -2.168 2.829 -2.466 1.00 93.88 113 ILE A N 1
ATOM 832 C CA . ILE A 1 113 ? -1.871 3.113 -3.866 1.00 93.88 113 ILE A CA 1
ATOM 833 C C . ILE A 1 113 ? -1.038 1.957 -4.381 1.00 93.88 113 ILE A C 1
ATOM 835 O O . ILE A 1 113 ? 0.104 1.764 -3.969 1.00 93.88 113 ILE A O 1
ATOM 839 N N . VAL A 1 114 ? -1.641 1.164 -5.251 1.00 94.12 114 VAL A N 1
ATOM 840 C CA . VAL A 1 114 ? -0.984 0.052 -5.927 1.00 94.12 114 VAL A CA 1
ATOM 841 C C . VAL A 1 114 ? -0.436 0.556 -7.253 1.00 94.12 114 VAL A C 1
ATOM 843 O O . VAL A 1 114 ? -1.170 1.159 -8.040 1.00 94.12 114 VAL A O 1
ATOM 846 N N . THR A 1 115 ? 0.837 0.272 -7.490 1.00 91.31 115 THR A N 1
ATOM 847 C CA . THR A 1 115 ? 1.537 0.489 -8.750 1.00 91.31 115 THR A CA 1
ATOM 848 C C . THR A 1 115 ? 1.942 -0.882 -9.284 1.00 91.31 115 THR A C 1
ATOM 850 O O . THR A 1 115 ? 2.758 -1.581 -8.682 1.00 91.31 115 THR A O 1
ATOM 853 N N . ALA A 1 116 ? 1.315 -1.291 -10.383 1.00 89.12 116 ALA A N 1
ATOM 854 C CA . ALA A 1 116 ? 1.510 -2.591 -11.016 1.00 89.12 116 ALA A CA 1
ATOM 855 C C . ALA A 1 116 ? 1.389 -2.510 -12.548 1.00 89.12 116 ALA A C 1
ATOM 857 O O . ALA A 1 116 ? 0.936 -3.455 -13.195 1.00 89.12 116 ALA A O 1
ATOM 858 N N . ASP A 1 117 ? 1.754 -1.365 -13.126 1.00 85.38 117 ASP A N 1
ATOM 859 C CA . ASP A 1 117 ? 1.796 -1.195 -14.575 1.00 85.38 117 ASP A CA 1
ATOM 860 C C . ASP A 1 117 ? 3.113 -1.752 -15.148 1.00 85.38 117 ASP A C 1
ATOM 862 O O . ASP A 1 117 ? 4.147 -1.777 -14.478 1.00 85.38 117 ASP A O 1
ATOM 866 N N . CYS A 1 118 ? 3.094 -2.188 -16.407 1.00 80.25 118 CYS A N 1
ATOM 867 C CA .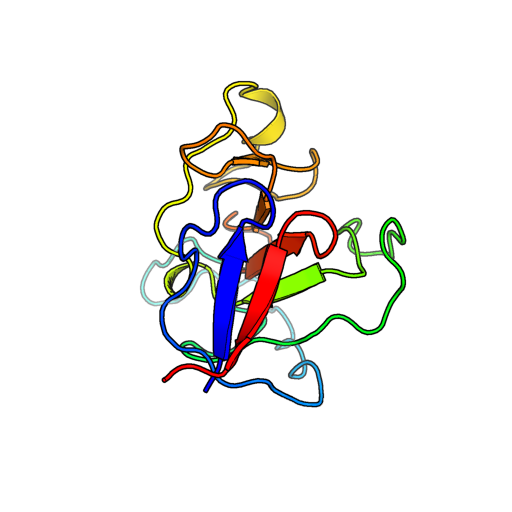 CYS A 1 118 ? 4.261 -2.772 -17.080 1.00 80.25 118 CYS A CA 1
ATOM 868 C C . CYS A 1 118 ? 5.386 -1.766 -17.326 1.00 80.25 118 CYS A C 1
ATOM 870 O O . CYS A 1 118 ? 6.534 -2.161 -17.515 1.00 80.25 118 CYS A O 1
ATOM 872 N N . CYS A 1 119 ? 5.059 -0.476 -17.314 1.00 74.88 119 CYS A N 1
ATOM 873 C CA . CYS A 1 119 ? 5.990 0.619 -17.566 1.00 74.88 119 CYS A CA 1
ATOM 874 C C . CYS A 1 119 ? 6.280 1.451 -16.305 1.00 74.88 119 CYS A C 1
ATOM 876 O O . CYS A 1 119 ? 6.752 2.580 -16.415 1.00 74.88 119 CYS A O 1
ATOM 878 N N . SER A 1 120 ? 5.958 0.943 -15.112 1.00 75.69 120 SER A N 1
ATOM 879 C CA . SER A 1 120 ? 6.183 1.640 -13.843 1.00 75.69 120 SER A CA 1
ATOM 880 C C . SER A 1 120 ? 6.807 0.715 -12.795 1.00 75.69 120 SER A C 1
ATOM 882 O O . SER A 1 120 ? 7.195 -0.410 -13.091 1.00 75.69 120 SER A O 1
ATOM 884 N N . ARG A 1 121 ? 6.987 1.212 -11.567 1.00 81.44 121 ARG A N 1
ATOM 885 C CA . ARG A 1 121 ? 7.476 0.412 -10.432 1.00 81.44 121 ARG A CA 1
ATOM 886 C C . ARG A 1 121 ? 6.466 -0.680 -10.072 1.00 81.44 121 ARG A C 1
ATOM 888 O O . ARG A 1 121 ? 5.275 -0.512 -10.307 1.00 81.44 121 ARG A O 1
ATOM 895 N N . TYR A 1 122 ? 6.918 -1.743 -9.414 1.00 87.44 122 TYR A N 1
ATOM 896 C CA . TYR A 1 122 ? 6.017 -2.720 -8.797 1.00 87.44 122 TYR A CA 1
ATOM 897 C C . TYR A 1 122 ? 6.002 -2.549 -7.275 1.00 87.44 122 TYR A C 1
ATOM 899 O O . TYR A 1 122 ? 6.869 -3.045 -6.556 1.00 87.44 122 TYR A O 1
ATOM 907 N N . GLU A 1 123 ? 5.049 -1.775 -6.765 1.00 92.19 123 GLU A N 1
ATOM 908 C CA . GLU A 1 123 ? 4.987 -1.425 -5.342 1.00 92.19 123 GLU A CA 1
ATOM 909 C C . GLU A 1 123 ? 3.563 -1.145 -4.868 1.00 92.19 123 GLU A C 1
ATOM 911 O O . GLU A 1 123 ? 2.689 -0.751 -5.635 1.00 92.19 123 GLU A O 1
ATOM 916 N N . THR A 1 124 ? 3.314 -1.352 -3.577 1.00 94.94 124 THR A N 1
ATOM 917 C CA . THR A 1 124 ? 2.114 -0.846 -2.909 1.00 94.94 124 THR A CA 1
ATOM 918 C C . THR A 1 124 ? 2.514 0.137 -1.827 1.00 94.94 124 THR A C 1
ATOM 920 O O . THR A 1 124 ? 3.319 -0.172 -0.949 1.00 94.94 124 THR A O 1
ATOM 923 N N . ARG A 1 125 ? 1.930 1.331 -1.892 1.00 94.25 125 ARG A N 1
ATOM 924 C CA . ARG A 1 125 ? 2.108 2.404 -0.922 1.00 94.25 125 ARG A CA 1
ATOM 925 C C . ARG A 1 125 ? 0.891 2.488 -0.016 1.00 94.25 125 ARG A C 1
ATOM 927 O O . ARG A 1 125 ? -0.167 2.940 -0.445 1.00 94.25 125 ARG A O 1
ATOM 934 N N . LEU A 1 126 ? 1.034 2.069 1.238 1.00 95.25 126 LEU A N 1
ATOM 935 C CA . LEU A 1 126 ? -0.008 2.232 2.250 1.00 95.25 126 LEU A CA 1
ATOM 936 C C . LEU A 1 126 ? 0.065 3.637 2.859 1.00 95.25 126 LEU A C 1
ATOM 938 O O . LEU A 1 126 ? 1.126 4.057 3.328 1.00 95.25 126 LEU A O 1
ATOM 942 N N . VAL A 1 127 ? -1.052 4.363 2.866 1.00 92.44 127 VAL A N 1
ATOM 943 C CA . VAL A 1 127 ? -1.125 5.723 3.426 1.00 92.44 127 VAL A CA 1
ATOM 944 C C . VAL A 1 127 ? -1.105 5.685 4.954 1.00 92.44 127 VAL A C 1
ATOM 946 O O . VAL A 1 127 ? -1.934 5.026 5.581 1.00 92.44 127 VAL A O 1
ATOM 949 N N . ARG A 1 128 ? -0.161 6.409 5.569 1.00 89.81 128 ARG A N 1
ATOM 950 C CA . ARG A 1 128 ? 0.058 6.386 7.028 1.00 89.81 128 ARG A CA 1
ATOM 951 C C . ARG A 1 128 ? -1.094 6.947 7.852 1.00 89.81 128 ARG A C 1
ATOM 953 O O . ARG A 1 128 ? -1.259 6.549 8.999 1.00 89.81 128 ARG A O 1
ATOM 960 N N . ASP A 1 129 ? -1.912 7.817 7.272 1.00 88.06 129 ASP A N 1
ATOM 961 C CA . ASP A 1 129 ? -3.087 8.356 7.963 1.00 88.06 129 ASP A CA 1
ATOM 962 C C . ASP A 1 129 ? -4.177 7.278 8.148 1.00 88.06 129 ASP A C 1
ATOM 964 O O . ASP A 1 129 ? -4.917 7.281 9.134 1.00 88.06 129 ASP A O 1
ATOM 968 N N . ALA A 1 130 ? -4.245 6.299 7.237 1.00 92.12 130 ALA A N 1
ATOM 969 C CA . ALA A 1 130 ? -5.236 5.220 7.262 1.00 92.12 130 ALA A CA 1
ATOM 970 C C . ALA A 1 130 ? -4.667 3.863 7.712 1.00 92.12 130 ALA A C 1
ATOM 972 O O . ALA A 1 130 ? -5.422 2.905 7.920 1.00 92.12 130 ALA A O 1
ATOM 973 N N . VAL A 1 131 ? -3.345 3.755 7.865 1.00 95.06 131 VAL A N 1
ATOM 974 C CA . VAL A 1 131 ? -2.646 2.508 8.187 1.00 95.06 131 VAL A CA 1
ATOM 975 C C . VAL A 1 131 ? -1.591 2.747 9.254 1.00 95.06 131 VAL A C 1
ATOM 977 O O . VAL A 1 131 ? -0.782 3.661 9.146 1.00 95.06 131 VAL A O 1
ATOM 980 N N . ARG A 1 132 ? -1.541 1.871 10.260 1.00 95.31 132 ARG A N 1
ATOM 981 C CA . ARG A 1 132 ? -0.495 1.874 11.290 1.00 95.31 132 ARG A CA 1
ATOM 982 C C . ARG A 1 132 ? 0.275 0.559 11.293 1.00 95.31 132 ARG A C 1
ATOM 984 O O . ARG A 1 132 ? -0.313 -0.503 11.092 1.00 95.31 132 ARG A O 1
ATOM 991 N N . ALA A 1 133 ? 1.579 0.635 11.537 1.00 94.19 133 ALA A N 1
ATOM 992 C CA . ALA A 1 133 ? 2.418 -0.535 11.765 1.00 94.19 133 ALA A CA 1
ATOM 993 C C . ALA A 1 133 ? 2.392 -0.922 13.250 1.00 94.19 133 ALA A C 1
ATOM 995 O O . ALA A 1 133 ? 2.617 -0.082 14.119 1.00 94.19 133 ALA A O 1
ATOM 996 N N . GLU A 1 134 ? 2.143 -2.195 13.536 1.00 93.88 134 GLU A N 1
ATOM 997 C CA . GLU A 1 134 ? 2.175 -2.760 14.886 1.00 93.88 134 GLU A CA 1
ATOM 998 C C . GLU A 1 134 ? 3.165 -3.923 14.936 1.00 93.88 134 GLU A C 1
ATOM 1000 O O . GLU A 1 134 ? 3.333 -4.634 13.943 1.00 93.88 134 GLU A O 1
ATOM 1005 N N . ALA A 1 135 ? 3.803 -4.147 16.087 1.00 89.50 135 ALA A N 1
ATOM 1006 C CA . ALA A 1 135 ? 4.628 -5.334 16.283 1.00 89.50 135 ALA A CA 1
ATOM 1007 C C . ALA A 1 135 ? 3.765 -6.598 16.124 1.00 89.50 135 ALA A C 1
ATOM 1009 O O . ALA A 1 135 ? 2.675 -6.694 16.692 1.00 89.50 135 ALA A O 1
ATOM 1010 N N . ALA A 1 136 ? 4.245 -7.555 15.329 1.00 80.06 136 ALA A N 1
ATOM 1011 C CA . ALA A 1 136 ? 3.621 -8.867 15.242 1.00 80.06 136 ALA A CA 1
ATOM 1012 C C . ALA A 1 136 ? 3.769 -9.590 16.600 1.00 80.06 136 ALA A C 1
ATOM 1014 O O . ALA A 1 136 ? 4.853 -9.494 17.186 1.00 80.06 136 ALA A O 1
ATOM 1015 N N . PRO A 1 137 ? 2.716 -10.265 17.098 1.00 64.06 137 PRO A N 1
ATOM 1016 C CA . PRO A 1 137 ? 2.804 -11.099 18.295 1.00 64.06 137 PRO A CA 1
ATOM 1017 C C . PRO A 1 137 ? 3.721 -12.313 18.099 1.00 64.06 137 PRO A C 1
ATOM 1019 O O . PRO A 1 137 ? 3.933 -12.723 16.933 1.00 64.06 137 PRO A O 1
#